Protein AF-A0A7K0BYK1-F1 (afdb_monomer_lite)

Organism: NCBI:txid2585200

pLDDT: mean 72.08, std 14.41, range [42.31, 90.75]

Sequence (147 aa):
MTDDEHGPLIRQYMRAARTHVEPDHEPLDLLTMVASTMAPGALQDEVKVYRDAGGVEREHAFGLSPDHLTLLRWCHTPQSIADLATRLARTGDPGGSLSASFGGPIAVRALVDDLLGRGLLVIGPPDERDLLDPRTYRAVLTALTDL

Foldseek 3Di:
DDPPPDPPVVVVVVVVVVPDDDQPDDDADQQKKKAFPDDLVVLVVQWDWDQDPVRDTFTDGPNDGNLLSVVNNVRNPIDGLLRSLVVLQVPCDPPDDPSVVQSASVVSSVSRSVCVVVVRMDIDGDDPVCVVDPVSVVSNVVRVVVD

Structure (mmCIF, N/CA/C/O backbone):
data_AF-A0A7K0BYK1-F1
#
_entry.id   AF-A0A7K0BYK1-F1
#
loop_
_atom_site.group_PDB
_atom_site.id
_atom_site.type_symbol
_atom_site.label_atom_id
_atom_site.label_alt_id
_atom_site.label_comp_id
_atom_site.label_asym_id
_atom_site.label_entity_id
_atom_site.label_seq_id
_atom_site.pdbx_PDB_ins_code
_atom_site.Cartn_x
_atom_site.Cartn_y
_atom_site.Cartn_z
_atom_site.occupancy
_atom_site.B_iso_or_equiv
_atom_site.auth_seq_id
_atom_site.auth_comp_id
_atom_site.auth_asym_id
_atom_site.auth_atom_id
_atom_site.pdbx_PDB_model_num
ATOM 1 N N . MET A 1 1 ? -12.497 32.704 -13.690 1.00 42.38 1 MET A N 1
ATOM 2 C CA . MET A 1 1 ? -11.513 32.583 -12.597 1.00 42.38 1 MET A CA 1
ATOM 3 C C . MET A 1 1 ? -10.503 31.557 -13.078 1.00 42.38 1 MET A C 1
ATOM 5 O O . MET A 1 1 ? -10.890 30.417 -13.289 1.00 42.38 1 MET A O 1
ATOM 9 N N . THR A 1 2 ? -9.340 32.019 -13.524 1.00 44.72 2 THR A N 1
ATOM 10 C CA . THR A 1 2 ? -8.474 31.335 -14.498 1.00 44.72 2 THR A CA 1
ATOM 11 C C . THR A 1 2 ? -7.495 30.365 -13.838 1.00 44.72 2 THR A C 1
ATOM 13 O O . THR A 1 2 ? -6.861 30.695 -12.845 1.00 44.72 2 THR A O 1
ATOM 16 N N . ASP A 1 3 ? -7.364 29.195 -14.463 1.00 49.62 3 ASP A N 1
ATOM 17 C CA . ASP A 1 3 ? -6.522 28.013 -14.186 1.00 49.62 3 ASP A CA 1
ATOM 18 C C . ASP A 1 3 ? -4.986 28.290 -14.217 1.00 49.62 3 ASP A C 1
ATOM 20 O O . ASP A 1 3 ? -4.173 27.413 -14.525 1.00 49.62 3 ASP A O 1
ATOM 24 N N . ASP A 1 4 ? -4.572 29.544 -13.995 1.00 49.81 4 ASP A N 1
ATOM 25 C CA . ASP A 1 4 ? -3.212 30.065 -14.224 1.00 49.81 4 ASP A CA 1
ATOM 26 C C . ASP A 1 4 ? -2.357 30.209 -12.959 1.00 49.81 4 ASP A C 1
ATOM 28 O O . ASP A 1 4 ? -1.148 30.392 -13.064 1.00 49.81 4 ASP A O 1
ATOM 32 N N . GLU A 1 5 ? -2.930 30.062 -11.763 1.00 52.97 5 GLU A N 1
ATOM 33 C CA . GLU A 1 5 ? -2.168 30.173 -10.506 1.00 52.97 5 GLU A CA 1
ATOM 34 C C . GLU A 1 5 ? -1.498 28.867 -10.063 1.00 52.97 5 GLU A C 1
ATOM 36 O O . GLU A 1 5 ? -0.810 28.829 -9.047 1.00 52.97 5 GLU A O 1
ATOM 41 N N . HIS A 1 6 ? -1.722 27.762 -10.771 1.00 45.56 6 HIS A N 1
ATOM 42 C CA . HIS A 1 6 ? -1.297 26.442 -10.317 1.00 45.56 6 HIS A CA 1
ATOM 43 C C . HIS A 1 6 ? -0.114 25.976 -11.171 1.00 45.56 6 HIS A C 1
ATOM 45 O O . HIS A 1 6 ? -0.229 25.810 -12.387 1.00 45.56 6 HIS A O 1
ATOM 51 N N . GLY A 1 7 ? 1.050 25.815 -10.529 1.00 44.16 7 GLY A N 1
ATOM 52 C CA . GLY A 1 7 ? 2.308 25.438 -11.180 1.00 44.16 7 GLY A CA 1
ATOM 53 C C . GLY A 1 7 ? 2.203 24.153 -12.022 1.00 44.16 7 GLY A C 1
ATOM 54 O O . GLY A 1 7 ? 1.257 23.377 -11.868 1.00 44.16 7 GLY A O 1
ATOM 55 N N . PRO A 1 8 ? 3.180 23.883 -12.911 1.00 54.97 8 PRO A N 1
ATOM 56 C CA . PRO A 1 8 ? 3.083 22.838 -13.941 1.00 54.97 8 PRO A CA 1
ATOM 57 C C . PRO A 1 8 ? 2.766 21.430 -13.403 1.00 54.97 8 PRO A C 1
ATOM 59 O O . PRO A 1 8 ? 2.120 20.647 -14.099 1.00 54.97 8 PRO A O 1
ATOM 62 N N . LEU A 1 9 ? 3.143 21.137 -12.155 1.00 51.38 9 LEU A N 1
ATOM 63 C CA . LEU A 1 9 ? 2.838 19.883 -11.456 1.00 51.38 9 LEU A CA 1
ATOM 64 C C . LEU A 1 9 ? 1.342 19.720 -11.142 1.00 51.38 9 LEU A C 1
ATOM 66 O O . LEU A 1 9 ? 0.767 18.657 -11.370 1.00 51.38 9 LEU A O 1
ATOM 70 N N . ILE A 1 10 ? 0.683 20.789 -10.690 1.00 48.19 10 ILE A N 1
ATOM 71 C CA . ILE A 1 10 ? -0.736 20.755 -10.314 1.00 48.19 10 ILE A CA 1
ATOM 72 C C . ILE A 1 10 ? -1.613 20.590 -11.564 1.00 48.19 10 ILE A C 1
ATOM 74 O O . ILE A 1 10 ? -2.619 19.885 -11.531 1.00 48.19 10 ILE A O 1
ATOM 78 N N . ARG A 1 11 ? -1.198 21.151 -12.709 1.00 53.59 11 ARG A N 1
ATOM 79 C CA . ARG A 1 11 ? -1.900 20.953 -13.989 1.00 53.59 11 ARG A CA 1
ATOM 80 C C . ARG A 1 11 ? -1.884 19.507 -14.468 1.00 53.59 11 ARG A C 1
ATOM 82 O O . ARG A 1 11 ? -2.900 19.047 -14.981 1.00 53.59 11 ARG A O 1
ATOM 89 N N . GLN A 1 12 ? -0.766 18.793 -14.327 1.00 52.25 12 GLN A N 1
ATOM 90 C CA . GLN A 1 12 ? -0.701 17.376 -14.707 1.00 52.25 12 GLN A CA 1
ATOM 91 C C . GLN A 1 12 ? -1.610 16.526 -13.819 1.00 52.25 12 GLN A C 1
ATOM 93 O O . GLN A 1 12 ? -2.356 15.697 -14.339 1.00 52.25 12 GLN A O 1
ATOM 98 N N . TYR A 1 13 ? -1.625 16.812 -12.516 1.00 46.94 13 TYR A N 1
ATOM 99 C CA . TYR A 1 13 ? -2.518 16.147 -11.575 1.00 46.94 13 TYR A CA 1
ATOM 100 C C . TYR A 1 13 ? -3.992 16.427 -11.893 1.00 46.94 13 TYR A C 1
ATOM 102 O O . TYR A 1 13 ? -4.783 15.497 -12.004 1.00 46.94 13 TYR A O 1
ATOM 110 N N . MET A 1 14 ? -4.364 17.684 -12.161 1.00 49.00 14 MET A N 1
ATOM 111 C CA . MET A 1 14 ? -5.737 18.037 -12.547 1.00 49.00 14 MET A CA 1
ATOM 112 C C . MET A 1 14 ? -6.172 17.410 -13.878 1.00 49.00 14 MET A C 1
ATOM 114 O O . MET A 1 14 ? -7.346 17.083 -14.056 1.00 49.00 14 MET A O 1
ATOM 118 N N . ARG A 1 15 ? -5.244 17.214 -14.822 1.00 51.31 15 ARG A N 1
ATOM 119 C CA . ARG A 1 15 ? -5.545 16.554 -16.099 1.00 51.31 15 ARG A CA 1
ATOM 120 C C . ARG A 1 15 ? -5.780 15.053 -15.934 1.00 51.31 15 ARG A C 1
ATOM 122 O O . ARG A 1 15 ? -6.673 14.535 -16.592 1.00 51.31 15 ARG A O 1
ATOM 129 N N . ALA A 1 16 ? -5.021 14.395 -15.057 1.00 50.41 16 ALA A N 1
ATOM 130 C CA . ALA A 1 16 ? -5.228 12.992 -14.697 1.00 50.41 16 ALA A CA 1
ATOM 131 C C . ALA A 1 16 ? -6.499 12.802 -13.846 1.00 50.41 16 ALA A C 1
ATOM 133 O O . ALA A 1 16 ? -7.278 11.883 -14.090 1.00 50.41 16 ALA A O 1
ATOM 134 N N . ALA A 1 17 ? -6.770 13.721 -12.916 1.00 46.88 17 ALA A N 1
ATOM 135 C CA . ALA A 1 17 ? -7.954 13.697 -12.060 1.00 46.88 17 ALA A CA 1
ATOM 136 C C . ALA A 1 17 ? -9.266 13.856 -12.850 1.00 46.88 17 ALA A C 1
ATOM 138 O O . ALA A 1 17 ? -10.258 13.230 -12.507 1.00 46.88 17 ALA A O 1
ATOM 139 N N . ARG A 1 18 ? -9.282 14.615 -13.958 1.00 42.31 18 ARG A N 1
ATOM 140 C CA . ARG A 1 18 ? -10.475 14.729 -14.828 1.00 42.31 18 ARG A CA 1
ATOM 141 C C . ARG A 1 18 ? -10.866 13.434 -15.545 1.00 42.31 18 ARG A C 1
ATOM 143 O O . ARG A 1 18 ? -11.969 13.362 -16.075 1.00 42.31 18 ARG A O 1
ATOM 150 N N . THR A 1 19 ? -9.975 12.448 -15.598 1.00 45.53 19 THR A N 1
ATOM 151 C CA . THR A 1 19 ? -10.264 11.109 -16.132 1.00 45.53 19 THR A CA 1
ATOM 152 C C . THR A 1 19 ? -10.491 10.066 -15.042 1.00 45.53 19 THR A C 1
ATOM 154 O O . THR A 1 19 ? -10.843 8.936 -15.372 1.00 45.53 19 THR A O 1
ATOM 157 N N . HIS A 1 20 ? -10.317 10.422 -13.765 1.00 46.16 20 HIS A N 1
ATOM 158 C CA . HIS A 1 20 ? -10.659 9.530 -12.667 1.00 46.16 20 HIS A CA 1
ATOM 159 C C . HIS A 1 20 ? -12.175 9.511 -12.492 1.00 46.16 20 HIS A C 1
ATOM 161 O O . HIS A 1 20 ? -12.803 10.527 -12.199 1.00 46.16 20 HIS A O 1
ATOM 167 N N . VAL A 1 21 ? -12.753 8.331 -12.701 1.00 49.50 21 VAL A N 1
ATOM 168 C CA . VAL A 1 21 ? -14.061 7.986 -12.150 1.00 49.50 21 VAL A CA 1
ATOM 169 C C . VAL A 1 21 ? -13.954 8.191 -10.642 1.00 49.50 21 VAL A C 1
ATOM 171 O O . VAL A 1 21 ? -12.987 7.732 -10.032 1.00 49.50 21 VAL A O 1
ATOM 174 N N . GLU A 1 22 ? -14.892 8.943 -10.071 1.00 51.00 22 GLU A N 1
ATOM 175 C CA . GLU A 1 22 ? -14.966 9.136 -8.625 1.00 51.00 22 GLU A CA 1
ATOM 176 C C . GLU A 1 22 ? -15.015 7.745 -7.972 1.00 51.00 22 GLU A C 1
ATOM 178 O O . GLU A 1 22 ? -15.821 6.918 -8.411 1.00 51.00 22 GLU A O 1
ATOM 183 N N . PRO A 1 23 ? -14.100 7.426 -7.041 1.00 55.72 23 PRO A N 1
ATOM 184 C CA . PRO A 1 23 ? -14.029 6.089 -6.475 1.00 55.72 23 PRO A CA 1
ATOM 185 C C . PRO A 1 23 ? -15.365 5.727 -5.822 1.00 55.72 23 PRO A C 1
ATOM 187 O O . PRO A 1 23 ? -15.924 6.512 -5.061 1.00 55.72 23 PRO A O 1
ATOM 190 N N . ASP A 1 24 ? -15.868 4.525 -6.110 1.00 60.03 24 ASP A N 1
ATOM 191 C CA . ASP A 1 24 ? -17.128 4.000 -5.551 1.00 60.03 24 ASP A CA 1
ATOM 192 C C . ASP A 1 24 ? -16.969 3.577 -4.069 1.00 60.03 24 ASP A C 1
ATOM 194 O O . ASP A 1 24 ? -17.855 2.977 -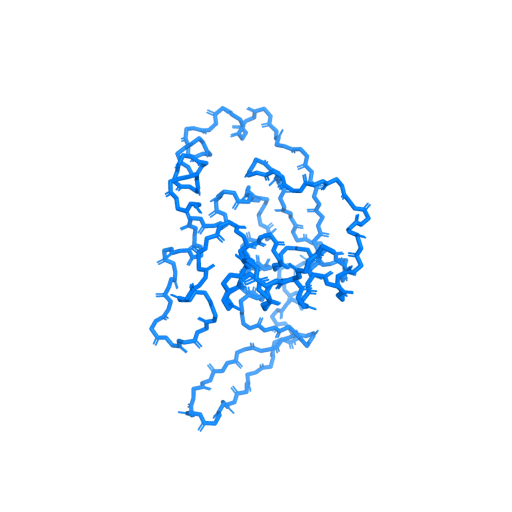3.460 1.00 60.03 24 ASP A O 1
ATOM 198 N N . HIS A 1 25 ? -15.803 3.873 -3.486 1.00 62.84 25 HIS A N 1
ATOM 199 C CA . HIS A 1 25 ? -15.408 3.599 -2.113 1.00 62.84 25 HIS A CA 1
ATOM 200 C C . HIS A 1 25 ? -15.122 4.888 -1.340 1.00 62.84 25 HIS A C 1
ATOM 202 O O . HIS A 1 25 ? -14.765 5.920 -1.907 1.00 62.84 25 HIS A O 1
ATOM 208 N N . GLU A 1 26 ? -15.264 4.819 -0.014 1.00 67.50 26 GLU A N 1
ATOM 209 C CA . GLU A 1 26 ? -14.893 5.923 0.873 1.00 67.50 26 GLU A CA 1
ATOM 210 C C . GLU A 1 26 ? -13.428 6.354 0.666 1.00 67.50 26 GLU A C 1
ATOM 212 O O . GLU A 1 26 ? -12.576 5.526 0.321 1.00 67.50 26 GLU A O 1
ATOM 217 N N . PRO A 1 27 ? -13.110 7.644 0.893 1.00 72.88 27 PRO A N 1
ATOM 218 C CA . PRO A 1 27 ? -11.759 8.155 0.726 1.00 72.88 27 PRO A CA 1
ATOM 219 C C . PRO A 1 27 ? -10.762 7.370 1.581 1.00 72.88 27 PRO A C 1
ATOM 221 O O . PRO A 1 27 ? -10.928 7.202 2.788 1.00 72.88 27 PRO A O 1
ATOM 224 N N . LEU A 1 28 ? -9.697 6.917 0.926 1.00 79.38 28 LEU A N 1
ATOM 225 C CA . LEU A 1 28 ? -8.665 6.084 1.522 1.00 79.38 28 LEU A CA 1
ATOM 226 C C . LEU A 1 28 ? -7.836 6.856 2.563 1.00 79.38 28 LEU A C 1
ATOM 228 O O . LEU A 1 28 ? -7.062 7.754 2.216 1.00 79.38 28 LEU A O 1
ATOM 232 N N . ASP A 1 29 ? -7.928 6.469 3.834 1.00 84.56 29 ASP A N 1
ATOM 233 C CA . ASP A 1 29 ? -7.072 6.978 4.908 1.00 84.56 29 ASP A CA 1
ATOM 234 C C . ASP A 1 29 ? -5.788 6.137 5.044 1.00 84.56 29 ASP A C 1
ATOM 236 O O . ASP A 1 29 ? -5.694 5.007 4.578 1.00 84.56 29 ASP A O 1
ATOM 240 N N . LEU A 1 30 ? -4.757 6.681 5.686 1.00 84.50 30 LEU A N 1
ATOM 241 C CA . LEU A 1 30 ? -3.486 5.999 5.935 1.00 84.50 30 LEU A CA 1
ATOM 242 C C . LEU A 1 30 ? -3.641 4.704 6.747 1.00 84.50 30 LEU A C 1
ATOM 244 O O . LEU A 1 30 ? -2.839 3.785 6.583 1.00 84.50 30 LEU A O 1
ATOM 248 N N . LEU A 1 31 ? -4.670 4.627 7.593 1.00 86.50 31 LEU A N 1
ATOM 249 C CA . LEU A 1 31 ? -5.007 3.444 8.386 1.00 86.50 31 LEU A CA 1
ATOM 250 C C . LEU A 1 31 ? -5.912 2.446 7.654 1.00 86.50 31 LEU A C 1
ATOM 252 O O . LEU A 1 31 ? -6.146 1.360 8.180 1.00 86.50 31 LEU A O 1
ATOM 256 N N . THR A 1 32 ? -6.433 2.788 6.472 1.00 88.50 32 THR A N 1
ATOM 257 C CA . THR A 1 32 ? -7.281 1.874 5.704 1.00 88.50 32 THR A CA 1
ATOM 258 C C . THR A 1 32 ? -6.502 0.603 5.387 1.00 88.50 32 THR A C 1
ATOM 260 O O . THR A 1 32 ? -5.384 0.664 4.866 1.00 88.50 32 THR A O 1
ATOM 263 N N . MET A 1 33 ? -7.102 -0.545 5.703 1.00 89.75 33 MET A N 1
ATOM 264 C CA . MET A 1 33 ? -6.510 -1.844 5.426 1.00 89.75 33 MET A CA 1
ATOM 265 C C . MET A 1 33 ? -6.879 -2.291 4.026 1.00 89.75 33 MET A C 1
ATOM 267 O O . MET A 1 33 ? -8.023 -2.164 3.591 1.00 89.75 33 MET A O 1
ATOM 271 N N . VAL A 1 34 ? -5.893 -2.847 3.339 1.00 90.50 34 VAL A N 1
ATOM 272 C CA . VAL A 1 34 ? -5.997 -3.299 1.961 1.00 90.50 34 VAL A CA 1
ATOM 273 C C . VAL A 1 34 ? -5.556 -4.753 1.894 1.00 90.50 34 VAL A C 1
ATOM 275 O O . VAL A 1 34 ? -4.476 -5.103 2.380 1.00 90.50 34 VAL A O 1
ATOM 278 N N . ALA A 1 35 ? -6.378 -5.595 1.273 1.00 90.69 35 ALA A N 1
ATOM 279 C CA . ALA A 1 35 ? -6.079 -7.005 1.057 1.00 90.69 35 ALA A CA 1
ATOM 280 C C . ALA A 1 35 ? -6.360 -7.416 -0.394 1.00 90.69 35 ALA A C 1
ATOM 282 O O . ALA A 1 35 ? -7.270 -6.905 -1.043 1.00 90.69 35 ALA A O 1
ATOM 283 N N . SER A 1 36 ? -5.560 -8.348 -0.903 1.00 90.75 36 SER A N 1
ATOM 284 C CA . SER A 1 36 ? -5.701 -8.914 -2.242 1.00 90.75 36 SER A CA 1
ATOM 285 C C . SER A 1 36 ? -6.850 -9.912 -2.282 1.00 90.75 36 SER A C 1
ATOM 287 O O . SER A 1 36 ? -6.951 -10.784 -1.419 1.00 90.75 36 SER A O 1
ATOM 289 N N . THR A 1 37 ? -7.702 -9.813 -3.303 1.00 88.00 37 THR A N 1
ATOM 290 C CA . THR A 1 37 ? -8.766 -10.801 -3.554 1.00 88.00 37 THR A CA 1
ATOM 291 C C . THR A 1 37 ? -8.242 -12.044 -4.267 1.00 88.00 37 THR A C 1
ATOM 293 O O . THR A 1 37 ? -8.930 -13.063 -4.342 1.00 88.00 37 THR A O 1
ATOM 296 N N . MET A 1 38 ? -7.015 -11.980 -4.789 1.00 81.88 38 MET A N 1
ATOM 297 C CA . MET A 1 38 ? -6.389 -13.072 -5.516 1.00 81.88 38 MET A CA 1
ATOM 298 C C . MET A 1 38 ? -5.696 -14.072 -4.590 1.00 81.88 38 MET A C 1
ATOM 300 O O . MET A 1 38 ? -5.030 -13.710 -3.618 1.00 81.88 38 MET A O 1
ATOM 304 N N . ALA A 1 39 ? -5.756 -15.349 -4.972 1.00 80.06 39 ALA A N 1
ATOM 305 C CA . ALA A 1 39 ? -4.921 -16.379 -4.370 1.00 80.06 39 ALA A CA 1
ATOM 306 C C . ALA A 1 39 ? -3.428 -16.133 -4.696 1.00 80.06 39 ALA A C 1
ATOM 308 O O . ALA A 1 39 ? -3.118 -15.747 -5.827 1.00 80.06 39 ALA A O 1
ATOM 309 N N . PRO A 1 40 ? -2.490 -16.435 -3.776 1.00 71.94 40 PRO A N 1
ATOM 310 C CA . PRO A 1 40 ? -1.062 -16.165 -3.974 1.00 71.94 40 PRO A CA 1
ATOM 311 C C . PRO A 1 40 ? -0.427 -16.786 -5.224 1.00 71.94 40 PRO A C 1
ATOM 313 O O . PRO A 1 40 ? 0.491 -16.212 -5.805 1.00 71.94 40 PRO A O 1
ATOM 316 N N . GLY A 1 41 ? -0.924 -17.950 -5.653 1.00 74.62 41 GLY A N 1
ATOM 317 C CA . GLY A 1 41 ? -0.438 -18.633 -6.857 1.00 74.62 41 GLY A CA 1
ATOM 318 C C . GLY A 1 41 ? -0.990 -18.059 -8.164 1.00 74.62 41 GLY A C 1
ATOM 319 O O . GLY A 1 41 ? -0.294 -18.065 -9.171 1.00 74.62 41 GLY A O 1
ATOM 320 N N . ALA A 1 42 ? -2.194 -17.477 -8.143 1.00 77.56 42 ALA A N 1
ATOM 321 C CA . ALA A 1 42 ? -2.870 -17.016 -9.358 1.00 77.56 42 ALA A CA 1
ATOM 322 C C . ALA A 1 42 ? -2.135 -15.855 -10.044 1.00 77.56 42 ALA A C 1
ATOM 324 O O . ALA A 1 42 ? -2.222 -15.689 -11.256 1.00 77.56 42 ALA A O 1
ATOM 325 N N . LEU A 1 43 ? -1.396 -15.051 -9.272 1.00 74.75 43 LEU A N 1
ATOM 326 C CA . LEU A 1 43 ? -0.564 -13.994 -9.835 1.00 74.75 43 LEU A CA 1
ATOM 327 C C . LEU A 1 43 ? 0.665 -14.576 -10.542 1.00 74.75 43 LEU A C 1
ATOM 329 O O . LEU A 1 43 ? 1.026 -14.097 -11.608 1.00 74.75 43 LEU A O 1
ATOM 333 N N . GLN A 1 44 ? 1.295 -15.606 -9.972 1.00 70.62 44 GLN A N 1
ATOM 334 C CA . GLN A 1 44 ? 2.519 -16.203 -10.516 1.00 70.62 44 GLN A CA 1
ATOM 335 C C . GLN A 1 44 ? 2.271 -16.900 -11.856 1.00 70.62 44 GLN A C 1
ATOM 337 O O . GLN A 1 44 ? 3.113 -16.808 -12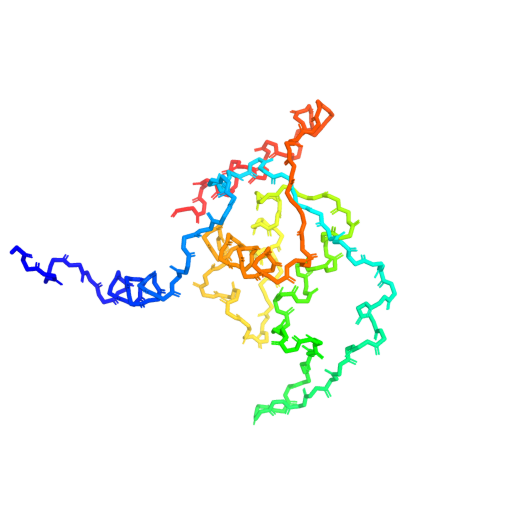.745 1.00 70.62 44 GLN A O 1
ATOM 342 N N . ASP A 1 45 ? 1.105 -17.527 -12.013 1.00 72.62 45 ASP A N 1
ATOM 343 C CA . ASP A 1 45 ? 0.734 -18.255 -13.230 1.00 72.62 45 ASP A CA 1
ATOM 344 C C . ASP A 1 45 ? 0.510 -17.327 -14.442 1.00 72.62 45 ASP A C 1
ATOM 346 O O . ASP A 1 45 ? 0.733 -17.729 -15.585 1.00 72.62 45 ASP A O 1
ATOM 350 N N . GLU A 1 46 ? 0.113 -16.072 -14.206 1.00 76.00 46 GLU A N 1
ATOM 351 C CA . GLU A 1 46 ? -0.194 -15.095 -15.262 1.00 76.00 46 GLU A CA 1
ATOM 352 C C . GLU A 1 46 ? 0.981 -14.140 -15.560 1.00 76.00 46 GLU A C 1
ATOM 354 O O . GLU A 1 46 ? 0.970 -13.425 -16.569 1.00 76.00 46 GLU A O 1
ATOM 359 N N . VAL A 1 47 ? 2.002 -14.093 -14.693 1.00 79.25 47 VAL A N 1
ATOM 360 C CA . VAL A 1 47 ? 3.147 -13.186 -14.857 1.00 79.25 47 VAL A CA 1
ATOM 361 C C . VAL A 1 47 ? 3.925 -13.538 -16.121 1.00 79.25 47 VAL A C 1
ATOM 363 O O . VAL A 1 47 ? 4.494 -14.617 -16.274 1.00 79.25 47 VAL A O 1
ATOM 366 N N . LYS A 1 48 ? 4.006 -12.562 -17.021 1.00 75.56 48 LYS A N 1
ATOM 367 C CA . LYS A 1 48 ? 4.835 -12.594 -18.222 1.00 75.56 48 LYS A CA 1
ATOM 368 C C . LYS A 1 48 ? 5.980 -11.612 -18.051 1.00 75.56 48 LYS A C 1
ATOM 370 O O . LYS A 1 48 ? 5.771 -10.453 -17.698 1.00 75.56 48 LYS A O 1
ATOM 375 N N . VAL A 1 49 ? 7.195 -12.073 -18.318 1.00 79.00 49 VAL A N 1
ATOM 376 C CA . VAL A 1 49 ? 8.389 -11.227 -18.288 1.00 79.00 49 VAL A CA 1
ATOM 377 C C . VAL A 1 49 ? 8.615 -10.662 -19.683 1.00 79.00 49 VAL A C 1
ATOM 379 O O . VAL A 1 49 ? 8.749 -11.409 -20.652 1.00 79.00 49 VAL A O 1
ATOM 382 N N . TYR A 1 50 ? 8.655 -9.340 -19.788 1.00 68.88 50 TYR A N 1
ATOM 383 C CA . TYR A 1 50 ? 8.978 -8.629 -21.017 1.00 68.88 50 TYR A CA 1
ATOM 384 C C . TYR A 1 50 ? 10.283 -7.875 -20.845 1.00 68.88 50 TYR A C 1
ATOM 386 O O . TYR A 1 50 ? 10.578 -7.348 -19.777 1.00 68.88 50 TYR A O 1
ATOM 394 N N . ARG A 1 51 ? 11.060 -7.793 -21.921 1.00 70.94 51 ARG A N 1
ATOM 395 C CA . ARG A 1 51 ? 12.259 -6.964 -21.954 1.00 70.94 51 ARG A CA 1
ATOM 396 C C . ARG A 1 51 ? 11.891 -5.585 -22.478 1.00 70.94 51 ARG A C 1
ATOM 398 O O . ARG A 1 51 ? 11.354 -5.476 -23.580 1.00 70.94 51 ARG A O 1
ATOM 405 N N . ASP A 1 52 ? 12.149 -4.552 -21.688 1.00 69.50 52 ASP A N 1
ATOM 406 C CA . ASP A 1 52 ? 11.890 -3.180 -22.106 1.00 69.50 52 ASP A CA 1
ATOM 407 C C . ASP A 1 52 ? 12.941 -2.674 -23.113 1.00 69.50 52 ASP A C 1
ATOM 409 O O . ASP A 1 52 ? 13.930 -3.346 -23.424 1.00 69.50 52 ASP A O 1
ATOM 413 N N . ALA A 1 53 ? 12.724 -1.469 -23.645 1.00 63.84 53 ALA A N 1
ATOM 414 C CA . ALA A 1 53 ? 13.629 -0.844 -24.611 1.00 63.84 53 ALA A CA 1
ATOM 415 C C . ALA A 1 53 ? 15.036 -0.556 -24.042 1.00 63.84 53 ALA A C 1
ATOM 417 O O . ALA A 1 53 ? 15.978 -0.386 -24.813 1.00 63.84 53 ALA A O 1
ATOM 418 N N . GLY A 1 54 ? 15.182 -0.516 -22.713 1.00 70.00 54 GLY A N 1
ATOM 419 C CA . GLY A 1 54 ? 16.458 -0.391 -22.006 1.00 70.00 54 GLY A CA 1
ATOM 420 C C . GLY A 1 54 ? 17.151 -1.733 -21.758 1.00 70.00 54 GLY A C 1
ATOM 421 O O . GLY A 1 54 ? 18.246 -1.768 -21.201 1.00 70.00 54 GLY A O 1
ATOM 422 N N . GLY A 1 55 ? 16.541 -2.843 -22.179 1.00 66.88 55 GLY A N 1
ATOM 423 C CA . GLY A 1 55 ? 17.071 -4.180 -21.975 1.00 66.88 55 GLY A CA 1
ATOM 424 C C . GLY A 1 55 ? 16.822 -4.742 -20.574 1.00 66.88 55 GLY A C 1
ATOM 425 O O . GLY A 1 55 ? 17.381 -5.804 -20.286 1.00 66.88 55 GLY A O 1
ATOM 426 N N . VAL A 1 56 ? 16.006 -4.076 -19.749 1.00 70.06 56 VAL A N 1
ATOM 427 C CA . VAL A 1 56 ? 15.624 -4.498 -18.396 1.00 70.06 56 VAL A CA 1
ATOM 428 C C . VAL A 1 56 ? 14.417 -5.429 -18.480 1.00 70.06 56 VAL A C 1
ATOM 430 O O . VAL A 1 56 ? 13.447 -5.161 -19.190 1.00 70.06 56 VAL A O 1
ATOM 433 N N . GLU A 1 57 ? 14.483 -6.550 -17.771 1.00 72.56 57 GLU A N 1
ATOM 434 C CA . GLU A 1 57 ? 13.376 -7.500 -17.673 1.00 72.56 57 GLU A CA 1
ATOM 435 C C . GLU A 1 57 ? 12.348 -7.001 -16.655 1.00 72.56 57 GLU A C 1
ATOM 437 O O . GLU A 1 57 ? 12.687 -6.679 -15.517 1.00 72.56 57 GLU A O 1
ATOM 442 N N . ARG A 1 58 ? 11.086 -6.904 -17.078 1.00 69.06 58 ARG A N 1
ATOM 443 C CA . ARG A 1 58 ? 9.970 -6.399 -16.280 1.00 69.06 58 ARG A CA 1
ATOM 444 C C . ARG A 1 58 ? 8.802 -7.370 -16.318 1.00 69.06 58 ARG A C 1
ATOM 446 O O . ARG A 1 58 ? 8.403 -7.856 -17.376 1.00 69.06 58 ARG A O 1
ATOM 453 N N . GLU A 1 59 ? 8.251 -7.639 -15.145 1.00 73.19 59 GLU A N 1
ATOM 454 C CA . GLU A 1 59 ? 7.085 -8.497 -14.972 1.00 73.19 59 GLU A CA 1
ATOM 455 C C . GLU A 1 59 ? 5.794 -7.727 -15.276 1.00 73.19 59 GLU A C 1
ATOM 457 O O . GLU A 1 59 ? 5.591 -6.613 -14.795 1.00 73.19 59 GLU A O 1
ATOM 462 N N . HIS A 1 60 ? 4.903 -8.344 -16.050 1.00 69.88 60 HIS A N 1
ATOM 463 C CA . HIS A 1 60 ? 3.564 -7.849 -16.350 1.00 69.88 60 HIS A CA 1
ATOM 464 C C . HIS A 1 60 ? 2.549 -8.990 -16.240 1.00 69.88 60 HIS A C 1
ATOM 466 O O . HIS A 1 60 ? 2.727 -10.047 -16.840 1.00 69.88 60 HIS A O 1
ATOM 472 N N . ALA A 1 61 ? 1.451 -8.764 -15.522 1.00 72.56 61 ALA A N 1
ATOM 473 C CA . ALA A 1 61 ? 0.307 -9.676 -15.456 1.00 72.56 61 ALA A CA 1
ATOM 474 C C . ALA A 1 61 ? -0.978 -8.851 -15.542 1.00 72.56 61 ALA A C 1
ATOM 476 O O . ALA A 1 61 ? -0.996 -7.721 -15.065 1.00 72.56 61 ALA A O 1
ATOM 477 N N . PHE A 1 62 ? -2.039 -9.365 -16.170 1.00 67.56 62 PHE A N 1
ATOM 478 C CA . PHE A 1 62 ? -3.344 -8.677 -16.265 1.00 67.56 62 PHE A CA 1
ATOM 479 C C . PHE A 1 62 ? -3.302 -7.235 -16.830 1.00 67.56 62 PHE A C 1
ATOM 481 O O . PHE A 1 62 ? -4.159 -6.408 -16.521 1.00 67.56 62 PHE A O 1
ATOM 488 N N . GLY A 1 63 ? -2.290 -6.895 -17.640 1.00 72.25 63 GLY A N 1
ATOM 489 C CA . GLY A 1 63 ? -2.084 -5.521 -18.122 1.00 72.25 63 GLY A CA 1
ATOM 490 C C . GLY A 1 63 ? -1.673 -4.526 -17.026 1.00 72.25 63 GLY A C 1
ATOM 491 O O . GLY A 1 63 ? -1.830 -3.320 -17.204 1.00 72.25 63 GLY A O 1
ATOM 492 N N . LEU A 1 64 ? -1.176 -5.023 -15.892 1.00 78.19 64 LEU A N 1
ATOM 493 C CA . LEU A 1 64 ? -0.682 -4.242 -14.764 1.00 78.19 64 LEU A CA 1
ATOM 494 C C . LEU A 1 64 ? 0.810 -3.940 -14.913 1.00 78.19 64 LEU A C 1
ATOM 496 O O . LEU A 1 64 ? 1.565 -4.713 -15.513 1.00 78.19 64 LEU A O 1
ATOM 500 N N . SER A 1 65 ? 1.238 -2.805 -14.360 1.00 76.38 65 SER A N 1
ATOM 501 C CA . SER A 1 65 ? 2.661 -2.460 -14.276 1.00 76.38 65 SER A CA 1
ATOM 502 C C . SER A 1 65 ? 3.354 -3.217 -13.127 1.00 76.38 65 SER A C 1
ATOM 504 O O . SER A 1 65 ? 2.671 -3.714 -12.226 1.00 76.38 65 SER A O 1
ATOM 506 N N . PRO A 1 66 ? 4.698 -3.261 -13.099 1.00 75.06 66 PRO A N 1
ATOM 507 C CA . PRO A 1 66 ? 5.452 -3.912 -12.025 1.00 75.06 66 PRO A CA 1
ATOM 508 C C . PRO A 1 66 ? 5.107 -3.401 -10.615 1.00 75.06 66 PRO A C 1
ATOM 510 O O . PRO A 1 66 ? 5.082 -4.183 -9.664 1.00 75.06 66 PRO A O 1
ATOM 513 N N . ASP A 1 67 ? 4.780 -2.111 -10.475 1.00 78.38 67 ASP A N 1
ATOM 514 C CA . ASP A 1 67 ? 4.415 -1.504 -9.184 1.00 78.38 67 ASP A CA 1
ATOM 515 C C . ASP A 1 67 ? 3.089 -2.065 -8.654 1.00 78.38 67 ASP A C 1
ATOM 517 O O . ASP A 1 67 ? 2.976 -2.414 -7.479 1.00 78.38 67 ASP A O 1
ATOM 521 N N . HIS A 1 68 ? 2.102 -2.234 -9.538 1.00 81.81 68 HIS A N 1
ATOM 522 C CA . HIS A 1 68 ? 0.816 -2.843 -9.196 1.00 81.81 68 HIS A CA 1
ATOM 523 C C . HIS A 1 68 ? 0.991 -4.311 -8.783 1.00 81.81 68 HIS A C 1
ATOM 525 O O . HIS A 1 68 ? 0.386 -4.756 -7.811 1.00 81.81 68 HIS A O 1
ATOM 531 N N . LEU A 1 69 ? 1.847 -5.063 -9.488 1.00 81.75 69 LEU A N 1
ATOM 532 C CA . LEU A 1 69 ? 2.148 -6.456 -9.136 1.00 81.75 69 LEU A CA 1
ATOM 533 C C . LEU A 1 69 ? 2.840 -6.554 -7.777 1.00 81.75 69 LEU A C 1
ATOM 535 O O . LEU A 1 69 ? 2.531 -7.440 -6.982 1.00 81.75 69 LEU A O 1
ATOM 539 N N . THR A 1 70 ? 3.755 -5.629 -7.497 1.00 83.50 70 THR A N 1
ATOM 540 C CA . THR A 1 70 ? 4.457 -5.551 -6.214 1.00 83.50 70 THR A CA 1
ATOM 541 C C . THR A 1 70 ? 3.478 -5.279 -5.073 1.00 83.50 70 THR A C 1
ATOM 543 O O . THR A 1 70 ? 3.501 -5.991 -4.067 1.00 83.50 70 THR A O 1
ATOM 546 N N . LEU A 1 71 ? 2.559 -4.326 -5.257 1.00 85.69 71 LEU A N 1
ATOM 547 C CA . LEU A 1 71 ? 1.481 -4.052 -4.306 1.00 85.69 71 LEU A CA 1
ATOM 548 C C . LEU A 1 71 ? 0.588 -5.273 -4.081 1.00 85.69 71 LEU A C 1
ATOM 550 O O . LEU A 1 71 ? 0.383 -5.666 -2.935 1.00 85.69 71 LEU A O 1
ATOM 554 N N . LEU A 1 72 ? 0.123 -5.925 -5.151 1.00 86.69 72 LEU A N 1
ATOM 555 C CA . LEU A 1 72 ? -0.715 -7.124 -5.046 1.00 86.69 72 LEU A CA 1
ATOM 556 C C . LEU A 1 72 ? -0.038 -8.243 -4.250 1.00 86.69 72 LEU A C 1
ATOM 558 O O . LEU A 1 72 ? -0.689 -8.877 -3.420 1.00 86.69 72 LEU A O 1
ATOM 562 N N . ARG A 1 73 ? 1.270 -8.453 -4.457 1.00 86.81 73 ARG A N 1
ATOM 563 C CA . ARG A 1 73 ? 2.063 -9.436 -3.701 1.00 86.81 73 ARG A CA 1
ATOM 564 C C . ARG A 1 73 ? 2.111 -9.102 -2.214 1.00 86.81 73 ARG A C 1
ATOM 566 O O . ARG A 1 73 ? 2.005 -10.005 -1.388 1.00 86.81 73 ARG A O 1
ATOM 573 N N . TRP A 1 74 ? 2.275 -7.828 -1.859 1.00 88.56 74 TRP A N 1
ATOM 574 C CA . TRP A 1 74 ? 2.286 -7.402 -0.456 1.00 88.56 74 TRP A CA 1
ATOM 575 C C . TRP A 1 74 ? 0.910 -7.500 0.193 1.00 88.56 74 TRP A C 1
ATOM 577 O O . TRP A 1 74 ? 0.828 -7.908 1.349 1.00 88.56 74 TRP A O 1
ATOM 587 N N . CYS A 1 75 ? -0.147 -7.184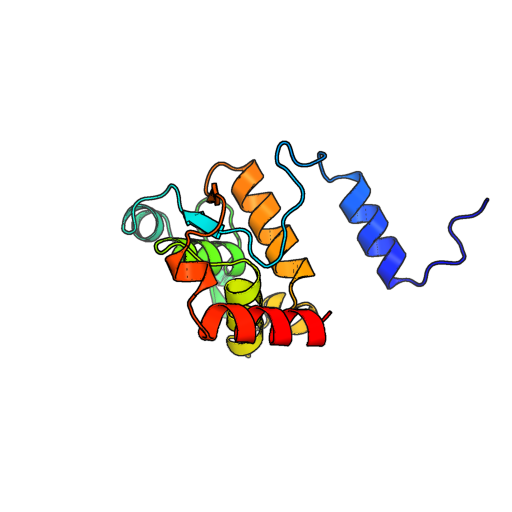 -0.553 1.00 89.69 75 CYS A N 1
ATOM 588 C CA . CYS A 1 75 ? -1.529 -7.216 -0.086 1.00 89.69 75 CYS A CA 1
ATOM 589 C C . CYS A 1 75 ? -2.100 -8.635 0.074 1.00 89.69 75 CYS A C 1
ATOM 591 O O . CYS A 1 75 ? -3.230 -8.769 0.536 1.00 89.69 75 CYS A O 1
ATOM 593 N N . HIS A 1 76 ? -1.372 -9.712 -0.254 1.00 86.44 76 HIS A N 1
ATOM 594 C CA . HIS A 1 76 ? -1.795 -11.064 0.158 1.00 86.44 76 HIS A CA 1
ATOM 595 C C . HIS A 1 76 ? -1.910 -11.205 1.677 1.00 86.44 76 HIS A C 1
ATOM 597 O O . HIS A 1 76 ? -2.713 -11.997 2.165 1.00 86.44 76 HIS A O 1
ATOM 603 N N . THR A 1 77 ? -1.137 -10.417 2.417 1.00 84.94 77 THR A N 1
ATOM 604 C CA . THR A 1 77 ? -1.387 -10.152 3.830 1.00 84.94 77 THR A CA 1
ATOM 605 C C . THR A 1 77 ? -2.046 -8.776 3.926 1.00 84.94 77 THR A C 1
ATOM 607 O O . THR A 1 77 ? -1.564 -7.862 3.259 1.00 84.94 77 THR A O 1
ATOM 610 N N . PRO A 1 78 ? -3.097 -8.576 4.741 1.00 86.50 78 PRO A N 1
ATOM 611 C CA . PRO A 1 78 ? -3.670 -7.247 4.937 1.00 86.50 78 PRO A CA 1
ATOM 612 C C . PRO A 1 78 ? -2.593 -6.237 5.354 1.00 86.50 78 PRO A C 1
ATOM 614 O O . PRO A 1 78 ? -1.763 -6.531 6.219 1.00 86.50 78 PRO A O 1
ATOM 617 N N . GLN A 1 79 ? -2.561 -5.071 4.709 1.00 87.38 79 GLN A N 1
ATOM 618 C CA . GLN A 1 79 ? -1.603 -3.994 4.986 1.00 87.38 79 GLN A CA 1
ATOM 619 C C . GLN A 1 79 ? -2.315 -2.644 5.035 1.00 87.38 79 GLN A C 1
ATOM 621 O O . GLN A 1 79 ? -3.248 -2.415 4.267 1.00 87.38 79 GLN A O 1
ATOM 626 N N . SER A 1 80 ? -1.836 -1.743 5.893 1.00 89.31 80 SER A N 1
ATOM 627 C CA . SER A 1 80 ? -2.302 -0.356 5.910 1.00 89.31 80 SER A CA 1
ATOM 628 C C . SER A 1 80 ? -1.711 0.438 4.738 1.00 89.31 80 SER A C 1
ATOM 630 O O . SER A 1 80 ? -0.605 0.149 4.267 1.00 89.31 80 SER A O 1
ATOM 632 N N . ILE A 1 81 ? -2.402 1.483 4.279 1.00 87.06 81 ILE A N 1
ATOM 633 C CA . ILE A 1 81 ? -1.873 2.379 3.235 1.00 87.06 81 ILE A CA 1
ATOM 634 C C . ILE A 1 81 ? -0.564 3.046 3.680 1.00 87.06 81 ILE A C 1
ATOM 636 O O . ILE A 1 81 ? 0.352 3.205 2.870 1.00 87.06 81 ILE A O 1
ATOM 640 N N . ALA A 1 82 ? -0.431 3.374 4.966 1.00 86.38 82 ALA A N 1
ATOM 641 C CA . ALA A 1 82 ? 0.806 3.896 5.537 1.00 86.38 82 ALA A CA 1
ATOM 642 C C . ALA A 1 82 ? 1.980 2.911 5.435 1.00 86.38 82 ALA A C 1
ATOM 644 O O . ALA A 1 82 ? 3.098 3.302 5.080 1.00 86.38 82 ALA A O 1
ATOM 645 N N . ASP A 1 83 ? 1.739 1.629 5.719 1.00 86.69 83 ASP A N 1
ATOM 646 C CA . ASP A 1 83 ? 2.756 0.587 5.583 1.00 86.69 83 ASP A CA 1
ATOM 647 C C . ASP A 1 83 ? 3.163 0.398 4.129 1.00 86.69 83 ASP A C 1
ATOM 649 O O . ASP A 1 83 ? 4.354 0.281 3.833 1.00 86.69 83 ASP A O 1
ATOM 653 N N . LEU A 1 84 ? 2.189 0.394 3.218 1.00 85.56 84 LEU A N 1
ATOM 654 C CA . LEU A 1 84 ? 2.433 0.282 1.785 1.00 85.56 84 LEU A CA 1
ATOM 655 C C . LEU A 1 84 ? 3.261 1.465 1.274 1.00 85.56 84 LEU A C 1
ATOM 657 O O . LEU A 1 84 ? 4.250 1.243 0.579 1.00 85.56 84 LEU A O 1
ATOM 661 N N . ALA A 1 85 ? 2.941 2.695 1.687 1.00 83.62 85 ALA A N 1
ATOM 662 C CA . ALA A 1 85 ? 3.717 3.893 1.357 1.00 83.62 85 ALA A CA 1
ATOM 663 C C . ALA A 1 85 ? 5.151 3.805 1.886 1.00 83.62 85 ALA A C 1
ATOM 665 O O . ALA A 1 85 ? 6.108 3.967 1.131 1.00 83.62 85 ALA A O 1
ATOM 666 N N . THR A 1 86 ? 5.313 3.430 3.155 1.00 81.94 86 THR A N 1
ATOM 667 C CA . THR A 1 86 ? 6.632 3.284 3.785 1.00 81.94 86 THR A CA 1
ATOM 668 C C . THR A 1 86 ? 7.447 2.147 3.155 1.00 81.94 86 THR A C 1
ATOM 670 O O . THR A 1 86 ? 8.677 2.195 3.092 1.00 81.94 86 THR A O 1
ATOM 673 N N . ARG A 1 87 ? 6.799 1.063 2.714 1.00 83.50 87 ARG A N 1
ATOM 674 C CA . ARG A 1 87 ? 7.459 -0.043 2.002 1.00 83.50 87 ARG A CA 1
ATOM 675 C C . ARG A 1 87 ? 7.875 0.376 0.604 1.00 83.50 87 ARG A C 1
ATOM 677 O O . ARG A 1 87 ? 9.017 0.106 0.245 1.00 83.50 87 ARG A O 1
ATOM 684 N N . LEU A 1 88 ? 7.003 1.055 -0.136 1.00 77.69 88 LEU A N 1
ATOM 685 C CA . LEU A 1 88 ? 7.272 1.525 -1.492 1.00 77.69 88 LEU A CA 1
ATOM 686 C C . LEU A 1 88 ? 8.414 2.555 -1.508 1.00 77.69 88 LEU A C 1
ATOM 688 O O . LEU A 1 88 ? 9.361 2.409 -2.274 1.00 77.69 88 LEU A O 1
ATOM 692 N N . ALA A 1 89 ? 8.412 3.506 -0.569 1.00 73.50 89 ALA A N 1
ATOM 693 C CA . ALA A 1 89 ? 9.503 4.465 -0.394 1.00 73.50 89 ALA A CA 1
ATOM 694 C C . ALA A 1 89 ? 10.853 3.779 -0.106 1.00 73.50 89 ALA A C 1
ATOM 696 O O . ALA A 1 89 ? 11.889 4.163 -0.645 1.00 73.50 89 ALA A O 1
ATOM 697 N N . ARG A 1 90 ? 10.854 2.718 0.716 1.00 70.69 90 ARG A N 1
ATOM 698 C CA . ARG A 1 90 ? 12.071 1.950 1.050 1.00 70.69 90 ARG A CA 1
ATOM 699 C C . ARG A 1 90 ? 12.543 1.014 -0.054 1.00 70.69 90 ARG A C 1
ATOM 701 O O . ARG A 1 90 ? 13.723 0.685 -0.094 1.00 70.69 90 ARG A O 1
ATOM 708 N N . THR A 1 91 ? 11.628 0.540 -0.891 1.00 66.81 91 THR A N 1
ATOM 709 C CA . THR A 1 91 ? 11.934 -0.359 -2.010 1.00 66.81 91 THR A CA 1
ATOM 710 C C . THR A 1 91 ? 12.276 0.393 -3.282 1.00 66.81 91 THR A C 1
ATOM 712 O O . THR A 1 91 ? 12.404 -0.268 -4.304 1.00 66.81 91 THR A O 1
ATOM 715 N N . GLY A 1 92 ? 12.471 1.722 -3.209 1.00 57.03 92 GLY A N 1
ATOM 716 C CA . GLY A 1 92 ? 12.972 2.571 -4.288 1.00 57.03 92 GLY A CA 1
ATOM 717 C C . GLY A 1 92 ? 14.080 1.877 -5.075 1.00 57.03 92 GLY A C 1
ATOM 718 O O . GLY A 1 92 ? 15.245 1.870 -4.681 1.00 57.03 92 GLY A O 1
ATOM 719 N N . ASP A 1 93 ? 13.669 1.233 -6.161 1.00 49.28 93 ASP A N 1
ATOM 720 C CA . ASP A 1 93 ? 14.516 0.374 -6.961 1.00 49.28 93 ASP A CA 1
ATOM 721 C C . ASP A 1 93 ? 15.365 1.263 -7.881 1.00 49.28 93 ASP A C 1
ATOM 723 O O . ASP A 1 93 ? 14.827 2.182 -8.512 1.00 49.28 93 ASP A O 1
ATOM 727 N N . PRO A 1 94 ? 16.680 1.017 -8.016 1.00 46.41 94 PRO A N 1
ATOM 728 C CA . PRO A 1 94 ? 17.524 1.715 -8.986 1.00 46.41 94 PRO A CA 1
ATOM 729 C C . PRO A 1 94 ? 17.114 1.489 -10.461 1.00 46.41 94 PRO A C 1
ATOM 731 O O . PRO A 1 94 ? 17.691 2.121 -11.345 1.00 46.41 94 PRO A O 1
ATOM 734 N N . GLY A 1 95 ? 16.130 0.623 -10.745 1.00 46.41 95 GLY A N 1
ATOM 735 C CA . GLY A 1 95 ? 15.643 0.244 -12.080 1.00 46.41 95 GLY A CA 1
ATOM 736 C C . GLY A 1 95 ? 14.537 1.115 -12.698 1.00 46.41 95 GLY A C 1
ATOM 737 O O . GLY A 1 95 ? 13.982 0.747 -13.739 1.00 46.41 95 GLY A O 1
ATOM 738 N N . GLY A 1 96 ? 14.212 2.272 -12.110 1.00 45.75 96 GLY A N 1
ATOM 739 C CA . GLY A 1 96 ? 13.384 3.290 -12.771 1.00 45.75 96 GLY A CA 1
ATOM 740 C C . GLY A 1 96 ? 11.931 2.867 -13.003 1.00 45.75 96 GLY A C 1
ATOM 741 O O . GLY A 1 96 ? 11.435 2.928 -14.133 1.00 45.75 96 GLY A O 1
ATOM 742 N N . SER A 1 97 ? 11.251 2.455 -11.934 1.00 48.91 97 SER A N 1
ATOM 743 C CA . SER A 1 97 ? 9.789 2.500 -11.878 1.00 48.91 97 SER A CA 1
ATOM 744 C C . SER A 1 97 ? 9.332 3.808 -11.224 1.00 48.91 97 SER A C 1
ATOM 746 O O . SER A 1 97 ? 10.079 4.422 -10.456 1.00 48.91 97 SER A O 1
ATOM 748 N N . LEU A 1 98 ? 8.115 4.259 -11.537 1.00 47.88 98 LEU A N 1
ATOM 749 C CA . LEU A 1 98 ? 7.545 5.558 -11.131 1.00 47.88 98 LEU A CA 1
ATOM 750 C C . LEU A 1 98 ? 7.569 5.792 -9.603 1.00 47.88 98 LEU A C 1
ATOM 752 O O . LEU A 1 98 ? 7.536 6.939 -9.152 1.00 47.88 98 LEU A O 1
ATOM 756 N N . SER A 1 99 ? 7.732 4.718 -8.824 1.00 49.31 99 SER A N 1
ATOM 757 C CA . SER A 1 99 ? 8.046 4.709 -7.391 1.00 49.31 99 SER A CA 1
ATOM 758 C C . SER A 1 99 ? 9.230 5.599 -6.973 1.00 49.31 99 SER A C 1
ATOM 760 O O . SER A 1 99 ? 9.235 6.087 -5.847 1.00 49.31 99 SER A O 1
ATOM 762 N N . ALA A 1 100 ? 10.229 5.836 -7.834 1.00 47.44 100 ALA A N 1
ATOM 763 C CA . ALA A 1 100 ? 11.411 6.634 -7.475 1.00 47.44 100 ALA A CA 1
ATOM 764 C C . ALA A 1 100 ? 11.168 8.158 -7.488 1.00 47.44 100 ALA A C 1
ATOM 766 O O . ALA A 1 100 ? 11.900 8.896 -6.832 1.00 47.44 100 ALA A O 1
ATOM 767 N N . SER A 1 101 ? 10.154 8.642 -8.217 1.00 49.47 101 SER A N 1
ATOM 768 C CA . SER A 1 101 ? 9.844 10.082 -8.308 1.00 49.47 101 SER A CA 1
ATOM 769 C C . SER A 1 101 ? 8.621 10.510 -7.499 1.00 49.47 101 SER A C 1
ATOM 771 O O . SER A 1 101 ? 8.490 11.694 -7.210 1.00 49.47 101 SER A O 1
ATOM 773 N N . PHE A 1 102 ? 7.744 9.575 -7.126 1.00 53.16 102 PHE A N 1
ATOM 774 C CA . PHE A 1 102 ? 6.485 9.870 -6.432 1.00 53.16 102 PHE A CA 1
ATOM 775 C C . PHE A 1 102 ? 6.194 8.888 -5.284 1.00 53.16 102 PHE A C 1
ATOM 777 O O . PHE A 1 102 ? 5.035 8.658 -4.964 1.00 53.16 102 PHE A O 1
ATOM 784 N N . GLY A 1 103 ? 7.222 8.283 -4.678 1.00 56.19 103 GLY A N 1
ATOM 785 C CA . GLY A 1 103 ? 7.127 7.230 -3.653 1.00 56.19 103 GLY A CA 1
ATOM 786 C C . GLY A 1 103 ? 6.584 7.679 -2.291 1.00 56.19 103 GLY A C 1
ATOM 787 O O . GLY A 1 103 ? 7.228 7.454 -1.275 1.00 56.19 103 GLY A O 1
ATOM 788 N N . GLY A 1 104 ? 5.415 8.313 -2.274 1.00 69.12 104 GLY A N 1
ATOM 789 C CA . GLY A 1 104 ? 4.696 8.723 -1.075 1.00 69.12 104 GLY A CA 1
ATOM 790 C C . GLY A 1 104 ? 3.267 8.169 -1.043 1.00 69.12 104 GLY A C 1
ATOM 791 O O . GLY A 1 104 ? 2.841 7.445 -1.952 1.00 69.12 104 GLY A O 1
ATOM 792 N N . PRO A 1 105 ? 2.481 8.529 -0.017 1.00 71.31 105 PRO A N 1
ATOM 793 C CA . PRO A 1 105 ? 1.124 8.013 0.165 1.00 71.31 105 PRO A CA 1
ATOM 794 C C . PRO A 1 105 ? 0.179 8.307 -1.005 1.00 71.31 105 PRO A C 1
ATOM 796 O O . PRO A 1 105 ? -0.735 7.532 -1.267 1.00 71.31 105 PRO A O 1
ATOM 799 N N . ILE A 1 106 ? 0.418 9.397 -1.741 1.00 73.56 106 ILE A N 1
ATOM 800 C CA . ILE A 1 106 ? -0.383 9.793 -2.908 1.00 73.56 106 ILE A CA 1
ATOM 801 C C . ILE A 1 106 ? -0.269 8.761 -4.038 1.00 73.56 106 ILE A C 1
ATOM 803 O O . ILE A 1 106 ? -1.287 8.351 -4.591 1.00 73.56 106 ILE A O 1
ATOM 807 N N . ALA A 1 107 ? 0.943 8.300 -4.364 1.00 76.50 107 ALA A N 1
ATOM 808 C CA . ALA A 1 107 ? 1.118 7.292 -5.408 1.00 76.50 107 ALA A CA 1
ATOM 809 C C . ALA A 1 107 ? 0.538 5.942 -4.989 1.00 76.50 107 ALA A C 1
ATOM 811 O O . ALA A 1 107 ? -0.095 5.275 -5.801 1.00 76.50 107 ALA A O 1
ATOM 812 N N . VAL A 1 108 ? 0.696 5.559 -3.717 1.00 81.81 108 VAL A N 1
ATOM 813 C CA . VAL A 1 108 ? 0.079 4.330 -3.204 1.00 81.81 108 VAL A CA 1
ATOM 814 C C . VAL A 1 108 ? -1.435 4.393 -3.310 1.00 81.81 108 VAL A C 1
ATOM 816 O O . VAL A 1 108 ? -2.026 3.438 -3.797 1.00 81.81 108 VAL A O 1
ATOM 819 N N . ARG A 1 109 ? -2.063 5.510 -2.927 1.00 81.50 109 ARG A N 1
ATOM 820 C CA . ARG A 1 109 ? -3.512 5.692 -3.086 1.00 81.50 109 ARG A CA 1
ATOM 821 C C . ARG A 1 109 ? -3.941 5.541 -4.541 1.00 81.50 109 ARG A C 1
ATOM 823 O O . ARG A 1 109 ? -4.832 4.751 -4.803 1.00 81.50 109 ARG A O 1
ATOM 830 N N . ALA A 1 110 ? -3.249 6.184 -5.482 1.00 81.06 110 ALA A N 1
ATOM 831 C CA . ALA A 1 110 ? -3.569 6.060 -6.905 1.00 81.06 110 ALA A CA 1
ATOM 832 C C . ALA A 1 110 ? -3.442 4.615 -7.432 1.00 81.06 110 ALA A C 1
ATOM 834 O O . ALA A 1 110 ? -4.292 4.157 -8.194 1.00 81.06 110 ALA A O 1
ATOM 835 N N . LEU A 1 111 ? -2.402 3.882 -7.015 1.00 83.12 111 LEU A N 1
ATOM 836 C CA . LEU A 1 111 ? -2.215 2.473 -7.385 1.00 83.12 111 LEU A CA 1
ATOM 837 C C . LEU A 1 111 ? -3.280 1.568 -6.747 1.00 83.12 111 LEU A C 1
ATOM 839 O O . LEU A 1 111 ? -3.774 0.644 -7.389 1.00 83.12 111 LEU A O 1
ATOM 843 N N . VAL A 1 112 ? -3.636 1.826 -5.486 1.00 86.38 112 VAL A N 1
ATOM 844 C CA . VAL A 1 112 ? -4.702 1.104 -4.781 1.00 86.38 112 VAL A CA 1
ATOM 845 C C . VAL A 1 112 ? -6.055 1.391 -5.431 1.00 86.38 112 VAL A C 1
ATOM 847 O O . VAL A 1 112 ? -6.805 0.449 -5.655 1.00 86.38 112 VAL A O 1
ATOM 850 N N . ASP A 1 113 ? -6.340 2.636 -5.813 1.00 84.25 113 ASP A N 1
ATOM 851 C CA . ASP A 1 113 ? -7.570 3.019 -6.510 1.00 84.25 113 ASP A CA 1
ATOM 852 C C . ASP A 1 113 ? -7.702 2.318 -7.873 1.00 84.25 113 ASP A C 1
ATOM 854 O O . ASP A 1 113 ? -8.773 1.796 -8.182 1.00 84.25 113 ASP A O 1
ATOM 858 N N . ASP A 1 114 ? -6.627 2.225 -8.672 1.00 83.81 114 ASP A N 1
ATOM 859 C CA . ASP A 1 114 ? -6.652 1.469 -9.940 1.00 83.81 114 ASP A CA 1
ATOM 860 C C . ASP A 1 114 ? -6.924 -0.026 -9.702 1.00 83.81 114 ASP A C 1
ATOM 862 O O . ASP A 1 114 ? -7.727 -0.645 -10.404 1.00 83.81 114 ASP A O 1
ATOM 866 N N . LEU A 1 115 ? -6.304 -0.617 -8.679 1.00 86.81 115 LEU A N 1
ATOM 867 C CA . LEU A 1 115 ? -6.510 -2.025 -8.338 1.00 86.81 115 LEU A CA 1
ATOM 868 C C . LEU A 1 115 ? -7.903 -2.305 -7.748 1.00 86.81 115 LEU A C 1
ATOM 870 O O . LEU A 1 115 ? -8.470 -3.369 -8.018 1.00 86.81 115 LEU A O 1
ATOM 874 N N . LEU A 1 116 ? -8.471 -1.363 -6.990 1.00 86.1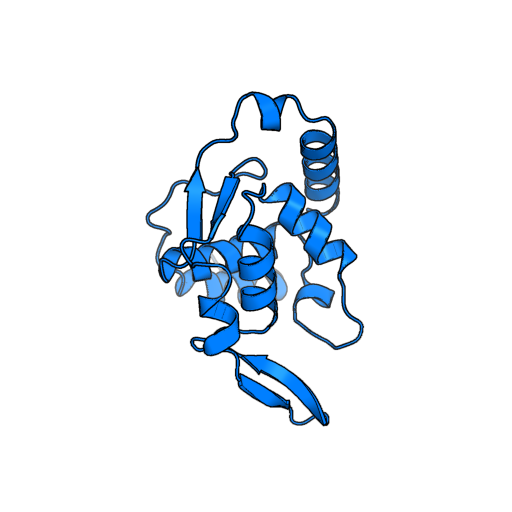2 116 LEU A N 1
ATOM 875 C CA . LEU A 1 116 ? -9.849 -1.420 -6.493 1.00 86.12 116 LEU A CA 1
ATOM 876 C C . LEU A 1 116 ? -10.851 -1.309 -7.639 1.00 86.12 116 LEU A C 1
ATOM 878 O O . LEU A 1 116 ? -11.758 -2.134 -7.728 1.00 86.12 116 LEU A O 1
ATOM 882 N N . GLY A 1 117 ? -10.636 -0.380 -8.577 1.00 82.88 117 GLY A N 1
ATOM 883 C CA . GLY A 1 117 ? -11.461 -0.246 -9.782 1.00 82.88 117 GLY A CA 1
ATOM 884 C C . GLY A 1 117 ? -11.476 -1.508 -10.655 1.00 82.88 117 GLY A C 1
ATOM 885 O O . GLY A 1 117 ? -12.441 -1.758 -11.376 1.00 82.88 117 GLY A O 1
ATOM 886 N N . ARG A 1 118 ? -10.433 -2.343 -10.562 1.00 83.25 118 ARG A N 1
ATOM 887 C CA . ARG A 1 118 ? -10.330 -3.648 -11.240 1.00 83.25 118 ARG A CA 1
ATOM 888 C C . ARG A 1 118 ? -10.836 -4.832 -10.406 1.00 83.25 118 ARG A C 1
ATOM 890 O O . ARG A 1 118 ? -10.836 -5.953 -10.911 1.00 83.25 118 ARG A O 1
ATOM 897 N N . GLY A 1 119 ? -11.238 -4.621 -9.151 1.00 84.44 119 GLY A N 1
ATOM 898 C CA . GLY A 1 119 ? -11.708 -5.676 -8.243 1.00 84.44 119 GLY A CA 1
ATOM 899 C C . GLY A 1 119 ? -10.615 -6.635 -7.747 1.00 84.44 119 GLY A C 1
ATOM 900 O O . GLY A 1 119 ? -10.914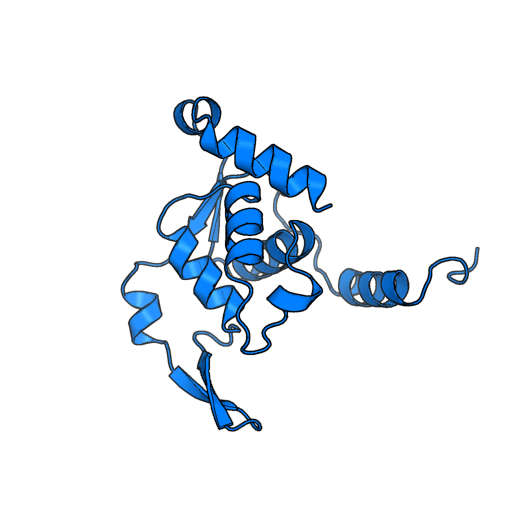 -7.741 -7.292 1.00 84.44 119 GLY A O 1
ATOM 901 N N . LEU A 1 120 ? -9.343 -6.236 -7.847 1.00 86.81 120 LEU A N 1
ATOM 902 C CA . LEU A 1 120 ? -8.190 -7.053 -7.438 1.00 86.81 120 LEU A CA 1
ATOM 903 C C . LEU A 1 120 ? -7.806 -6.846 -5.966 1.00 86.81 120 LEU A C 1
ATOM 905 O O . LEU A 1 120 ? -7.062 -7.643 -5.390 1.00 86.81 120 LEU A O 1
ATOM 909 N N . LEU A 1 121 ? -8.323 -5.781 -5.357 1.00 89.31 121 LEU A N 1
ATOM 910 C CA . LEU A 1 121 ? -8.182 -5.476 -3.942 1.00 89.31 121 LEU A CA 1
ATOM 911 C C . LEU A 1 121 ? -9.555 -5.320 -3.295 1.00 89.31 121 LEU A C 1
ATOM 913 O O . LEU A 1 121 ? -10.552 -5.037 -3.958 1.00 89.31 121 LEU A O 1
ATOM 917 N N . VAL A 1 122 ? -9.572 -5.472 -1.979 1.00 88.88 122 VAL A N 1
ATOM 918 C CA . VAL A 1 122 ? -10.672 -5.090 -1.095 1.00 88.88 122 VAL A CA 1
ATOM 919 C C . VAL A 1 122 ? -10.126 -4.222 0.027 1.00 88.88 122 VAL A C 1
ATOM 921 O O . VAL A 1 122 ? -8.983 -4.397 0.461 1.00 88.88 122 VAL A O 1
ATOM 924 N N . ILE A 1 123 ? -10.957 -3.293 0.493 1.00 90.44 123 ILE A N 1
ATOM 925 C CA . ILE A 1 123 ? -10.657 -2.437 1.640 1.00 90.44 123 ILE A CA 1
ATOM 926 C C . ILE A 1 123 ? -11.472 -2.847 2.859 1.00 90.44 123 ILE A C 1
ATOM 928 O O . ILE A 1 123 ? -12.595 -3.340 2.740 1.00 90.44 123 ILE A O 1
ATOM 932 N N . GLY A 1 124 ? -10.904 -2.610 4.035 1.00 85.56 124 GLY A N 1
ATOM 933 C CA . GLY A 1 124 ? -11.575 -2.802 5.311 1.00 85.56 124 GLY A CA 1
ATOM 934 C C . GLY A 1 124 ? -11.042 -1.857 6.388 1.00 85.56 124 GLY A C 1
ATOM 935 O O . GLY A 1 124 ? -9.981 -1.244 6.215 1.00 85.56 124 GLY A O 1
ATOM 936 N N . PRO A 1 125 ? -11.776 -1.715 7.504 1.00 82.19 125 PRO A N 1
ATOM 937 C CA . PRO A 1 125 ? -11.260 -1.020 8.673 1.00 82.19 125 PRO A CA 1
ATOM 938 C C . PRO A 1 125 ? -10.083 -1.800 9.288 1.00 82.19 125 PRO A C 1
ATOM 940 O O . PRO A 1 125 ? -10.018 -3.022 9.133 1.00 82.19 125 PRO A O 1
ATOM 943 N N . PRO A 1 126 ? -9.160 -1.122 9.992 1.00 81.00 126 PRO A N 1
ATOM 944 C CA . PRO A 1 126 ? -8.139 -1.798 10.784 1.00 81.00 126 PRO A CA 1
ATOM 945 C C . PRO A 1 126 ? -8.765 -2.551 11.958 1.00 81.00 126 PRO A C 1
ATOM 947 O O . PRO A 1 126 ? -9.688 -2.047 12.606 1.00 81.00 126 PRO A O 1
ATOM 950 N N . ASP A 1 127 ? -8.236 -3.736 12.260 1.00 80.31 127 ASP A N 1
ATOM 951 C CA . ASP A 1 127 ? -8.638 -4.473 13.454 1.00 80.31 127 ASP A CA 1
ATOM 952 C C . ASP A 1 127 ? -8.028 -3.837 14.714 1.00 80.31 127 ASP A C 1
ATOM 954 O O . ASP A 1 127 ? -7.016 -3.132 14.675 1.00 80.31 127 ASP A O 1
ATOM 958 N N . GLU A 1 128 ? -8.596 -4.138 15.886 1.00 77.25 128 GLU A N 1
ATOM 959 C CA . GLU A 1 128 ? -8.104 -3.617 17.173 1.00 77.25 128 GLU A CA 1
ATOM 960 C C . GLU A 1 128 ? -6.626 -3.971 17.421 1.00 77.25 128 GLU A C 1
ATOM 962 O O . GLU A 1 128 ? -5.878 -3.196 18.008 1.00 77.25 128 GLU A O 1
ATOM 967 N N . ARG A 1 129 ? -6.164 -5.118 16.911 1.00 79.00 129 ARG A N 1
ATOM 968 C CA . ARG A 1 129 ? -4.752 -5.521 16.991 1.00 79.00 129 ARG A CA 1
ATOM 969 C C . ARG A 1 129 ? -3.840 -4.666 16.119 1.00 79.00 129 ARG A C 1
ATOM 971 O O . ARG A 1 129 ? -2.729 -4.375 16.549 1.00 79.00 129 ARG A O 1
ATOM 978 N N . ASP A 1 130 ? -4.305 -4.265 14.940 1.00 75.88 130 ASP A N 1
ATOM 979 C CA . ASP A 1 130 ? -3.539 -3.428 14.013 1.00 75.88 130 ASP A CA 1
ATOM 980 C C . ASP A 1 130 ? -3.408 -2.008 14.560 1.00 75.88 130 ASP A C 1
ATOM 982 O O . ASP A 1 130 ? -2.341 -1.397 14.469 1.00 75.88 130 ASP A O 1
ATOM 986 N N . LEU A 1 131 ? -4.478 -1.518 15.196 1.00 79.44 131 LEU A N 1
ATOM 987 C CA . LEU A 1 131 ? -4.484 -0.255 15.927 1.00 79.44 131 LEU A CA 1
ATOM 988 C C . LEU A 1 131 ? -3.568 -0.294 17.148 1.00 79.44 131 LEU A C 1
ATOM 990 O O . LEU A 1 131 ? -2.995 0.725 17.496 1.00 79.44 131 LEU A O 1
ATOM 994 N N . LEU A 1 132 ? -3.409 -1.441 17.807 1.00 80.38 132 LEU A N 1
ATOM 995 C CA . LEU A 1 132 ? -2.506 -1.582 18.951 1.00 80.38 132 LEU A CA 1
ATOM 996 C C . LEU A 1 132 ? -1.052 -1.874 18.547 1.00 80.38 132 LEU A C 1
ATOM 998 O O . LEU A 1 132 ? -0.183 -1.864 19.422 1.00 80.38 132 LEU A O 1
ATOM 1002 N N . ASP A 1 133 ? -0.757 -2.119 17.264 1.00 79.31 133 ASP A N 1
ATOM 1003 C CA . ASP A 1 133 ? 0.606 -2.378 16.794 1.00 79.31 133 ASP A CA 1
ATOM 1004 C C . ASP A 1 133 ? 1.416 -1.063 16.719 1.00 79.31 133 ASP A C 1
ATOM 1006 O O . ASP A 1 133 ? 1.110 -0.171 15.918 1.00 79.31 133 ASP A O 1
ATOM 1010 N N . PRO A 1 134 ? 2.515 -0.923 17.491 1.00 83.25 134 PRO A N 1
ATOM 1011 C CA . PRO A 1 134 ? 3.399 0.239 17.407 1.00 83.25 134 PRO A CA 1
ATOM 1012 C C . PRO A 1 134 ? 3.987 0.479 16.008 1.00 83.25 134 PRO A C 1
ATOM 1014 O O . PRO A 1 134 ? 4.412 1.595 15.697 1.00 83.25 134 PRO A O 1
ATOM 1017 N N . ARG A 1 135 ? 4.057 -0.558 15.162 1.00 82.50 135 ARG A N 1
ATOM 1018 C CA . ARG A 1 135 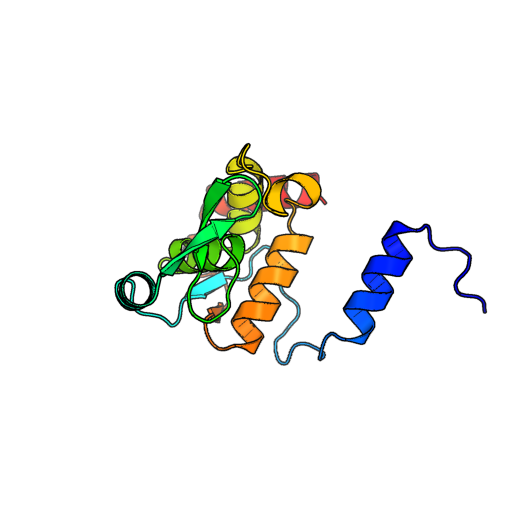? 4.559 -0.451 13.786 1.00 82.50 135 ARG A CA 1
ATOM 1019 C C . ARG A 1 135 ? 3.617 0.357 12.905 1.00 82.50 135 ARG A C 1
ATOM 1021 O O . ARG A 1 135 ? 4.108 1.236 12.200 1.00 82.50 135 ARG A O 1
ATOM 1028 N N . THR A 1 136 ? 2.310 0.127 13.017 1.00 78.62 136 THR A N 1
ATOM 1029 C CA . THR A 1 136 ? 1.275 0.856 12.274 1.00 78.62 136 THR A CA 1
ATOM 1030 C C . THR A 1 136 ? 1.375 2.352 12.548 1.00 78.62 136 THR A C 1
ATOM 1032 O O . THR A 1 136 ? 1.487 3.157 11.626 1.00 78.62 136 THR A O 1
ATOM 1035 N N . TYR A 1 137 ? 1.460 2.743 13.824 1.00 80.94 137 TYR A N 1
ATOM 1036 C CA . TYR A 1 137 ? 1.625 4.151 14.194 1.00 80.94 137 TYR A CA 1
ATOM 1037 C C . TYR A 1 137 ? 2.902 4.766 13.627 1.00 80.94 137 TYR A C 1
ATOM 1039 O O . TYR A 1 137 ? 2.886 5.893 13.133 1.00 80.94 137 TYR A O 1
ATOM 1047 N N . ARG A 1 138 ? 4.019 4.034 13.677 1.00 84.00 138 ARG A N 1
ATOM 1048 C CA . ARG A 1 138 ? 5.280 4.521 13.116 1.00 84.00 138 ARG A CA 1
ATOM 1049 C C . ARG A 1 138 ? 5.176 4.715 11.605 1.00 84.00 138 ARG A C 1
ATOM 1051 O O . ARG A 1 138 ? 5.646 5.736 11.116 1.00 84.00 138 ARG A O 1
ATOM 1058 N N . ALA A 1 139 ? 4.553 3.777 10.897 1.00 80.12 139 ALA A N 1
ATOM 1059 C CA . ALA A 1 139 ? 4.331 3.876 9.461 1.00 80.12 139 ALA A CA 1
ATOM 1060 C C . ALA A 1 139 ? 3.459 5.086 9.109 1.00 80.12 139 ALA A C 1
ATOM 1062 O O . ALA A 1 139 ? 3.798 5.824 8.190 1.00 80.12 139 ALA A O 1
ATOM 1063 N N . VAL A 1 140 ? 2.392 5.351 9.871 1.00 81.44 140 VAL A N 1
ATOM 1064 C CA . VAL A 1 140 ? 1.543 6.541 9.678 1.00 81.44 140 VAL A CA 1
ATOM 1065 C C . VAL A 1 140 ? 2.340 7.826 9.883 1.00 81.44 140 VAL A C 1
ATOM 1067 O O . VAL A 1 140 ? 2.274 8.724 9.050 1.00 81.44 140 VAL A O 1
ATOM 1070 N N . LEU A 1 141 ? 3.133 7.918 10.955 1.00 82.19 141 LEU A N 1
ATOM 1071 C CA . LEU A 1 141 ? 3.964 9.098 11.213 1.00 82.19 141 LEU A CA 1
ATOM 1072 C C . LEU A 1 141 ? 5.010 9.319 10.115 1.00 82.19 141 LEU A C 1
ATOM 1074 O O . LEU A 1 141 ? 5.247 10.457 9.715 1.00 82.19 141 LEU A O 1
ATOM 1078 N N . THR A 1 142 ? 5.620 8.244 9.611 1.00 80.06 142 THR A N 1
ATOM 1079 C CA . THR A 1 142 ? 6.540 8.316 8.469 1.00 80.06 142 THR A CA 1
ATOM 1080 C C . THR A 1 142 ? 5.809 8.794 7.216 1.00 80.06 142 THR A C 1
ATOM 1082 O O . THR A 1 142 ? 6.215 9.788 6.628 1.00 80.06 142 THR A O 1
ATOM 1085 N N . ALA A 1 143 ? 4.673 8.183 6.882 1.00 73.31 143 ALA A N 1
ATOM 1086 C CA . ALA A 1 143 ? 3.857 8.555 5.731 1.00 73.31 143 ALA A CA 1
ATOM 1087 C C . ALA A 1 143 ? 3.382 10.019 5.771 1.00 73.31 143 ALA A C 1
ATOM 1089 O O . ALA A 1 143 ? 3.348 10.673 4.737 1.00 73.31 143 ALA A O 1
ATOM 1090 N N . LEU A 1 144 ? 3.041 10.543 6.951 1.00 76.69 144 LEU A N 1
ATOM 1091 C CA . LEU A 1 144 ? 2.668 11.951 7.130 1.00 76.69 144 LEU A CA 1
ATOM 1092 C C . LEU A 1 144 ? 3.849 12.913 6.989 1.00 76.69 144 LEU A C 1
ATOM 1094 O O . LEU A 1 144 ? 3.647 14.064 6.622 1.00 76.69 144 LEU A O 1
ATOM 1098 N N . THR A 1 145 ? 5.062 12.465 7.314 1.00 75.19 145 THR A N 1
ATOM 1099 C CA . THR A 1 145 ? 6.275 13.282 7.159 1.00 75.19 145 THR A CA 1
ATOM 1100 C C . THR A 1 145 ? 6.692 13.378 5.689 1.00 75.19 145 THR A C 1
ATOM 1102 O O . THR A 1 145 ? 7.270 14.382 5.286 1.00 75.19 145 THR A O 1
ATOM 1105 N N . ASP A 1 146 ? 6.368 12.351 4.901 1.00 64.12 146 ASP A N 1
ATOM 1106 C CA . ASP A 1 146 ? 6.673 12.248 3.469 1.00 64.12 146 ASP A CA 1
ATOM 1107 C C . ASP A 1 146 ? 5.547 12.803 2.561 1.00 64.12 146 ASP A C 1
ATOM 1109 O O . ASP A 1 146 ? 5.543 12.541 1.354 1.00 64.12 146 ASP A O 1
ATOM 1113 N N . LEU A 1 147 ? 4.574 13.527 3.133 1.00 62.03 147 LEU A N 1
ATOM 1114 C CA . LEU A 1 147 ? 3.438 14.144 2.430 1.00 62.03 147 LEU A CA 1
ATOM 1115 C C . LEU A 1 147 ? 3.738 15.595 2.026 1.00 62.03 147 LEU A C 1
ATOM 1117 O O . LEU A 1 147 ? 3.377 15.961 0.884 1.00 62.03 147 LEU A O 1
#

Radius of gyration: 16.4 Å; chains: 1; bounding box: 35×51×44 Å

Secondary structure (DSSP, 8-state):
--TTSS-HHHHHHHHHHTTPPPPSS----TT-EEEESS-HHHHHHH-EEEE-TTS-EEEESTT--HHHHHHHHHTTS-EEHHHHHHHHHHT--TT--THHHHTTHHHHHHHHHHHHHTTSEEEEPPPHHHHH-HHHHHHHHHHHHT-